Protein AF-A0A9E4LAL5-F1 (afdb_monomer_lite)

Radius of gyration: 13.71 Å; chains: 1; bounding box: 38×20×39 Å

Foldseek 3Di:
DPDAAEEEDALVLLCLCQPCQQDPVSVVVSVVVLVVCVVSRYAYEYALVRVLVNQVVQQPDQGVHDGDDSVSSVVSCVVCPVSYPCPVVSVVSNPPD

pLDDT: mean 85.96, std 9.49, range [42.44, 95.19]

Sequence (97 aa):
MTDVPRVFIDSNILVYATIEDYEVELHRECLAHLERFLFEGTQLFIGGQVIREYWAQATRLKIRGEQRPIPWVLGPLERYRNMMQDLKKALKCAINW

Secondary structure (DSSP, 8-state):
--PPPEEEPPHHHHHHHH-TTTSHHHHHHHHHHHHHHHHTTPEEE--HHHHHHHHHHHHH--BTTBPPPHHHHHGGGGGGTTTEETHHHHHHHHH--

Structure (mmCIF, N/CA/C/O backbone):
data_AF-A0A9E4LAL5-F1
#
_entry.id   AF-A0A9E4LAL5-F1
#
loop_
_atom_site.group_PDB
_atom_site.id
_atom_site.type_symbol
_atom_site.label_atom_id
_atom_site.label_alt_id
_atom_site.label_comp_id
_atom_site.label_asym_id
_atom_site.label_entity_id
_atom_site.label_seq_id
_atom_site.pdbx_PDB_ins_code
_atom_site.Cartn_x
_atom_site.Cartn_y
_atom_site.Cartn_z
_atom_site.occupancy
_atom_site.B_iso_or_equiv
_atom_site.auth_seq_id
_atom_site.auth_comp_id
_atom_site.auth_asym_id
_atom_site.auth_atom_id
_atom_site.pdbx_PDB_model_num
ATOM 1 N N . MET A 1 1 ? -22.613 4.179 21.516 1.00 42.44 1 MET A N 1
ATOM 2 C CA . MET A 1 1 ? -21.288 4.225 20.868 1.00 42.44 1 MET A CA 1
ATOM 3 C C . MET A 1 1 ? -21.415 3.474 19.564 1.00 42.44 1 MET A C 1
ATOM 5 O O . MET A 1 1 ? -21.676 2.283 19.606 1.00 42.44 1 MET A O 1
ATOM 9 N N . THR A 1 2 ? -21.360 4.162 18.430 1.00 57.16 2 THR A N 1
ATOM 10 C CA . THR A 1 2 ? -21.161 3.494 17.140 1.00 57.16 2 THR A CA 1
ATOM 11 C C . THR A 1 2 ? -19.663 3.271 17.009 1.00 57.16 2 THR A C 1
ATOM 13 O O . THR A 1 2 ? -18.915 4.246 16.925 1.00 57.16 2 THR A O 1
ATOM 16 N N . ASP A 1 3 ? -19.220 2.020 17.099 1.00 76.25 3 ASP A N 1
ATOM 17 C CA . ASP A 1 3 ? -17.813 1.685 16.895 1.00 76.25 3 ASP A CA 1
ATOM 18 C C . ASP A 1 3 ? -17.398 2.118 15.489 1.00 76.25 3 ASP A C 1
ATOM 20 O O . ASP A 1 3 ? -18.062 1.794 14.503 1.00 76.25 3 ASP A O 1
ATOM 24 N N . VAL A 1 4 ? -16.313 2.888 15.402 1.00 77.12 4 VAL A N 1
ATOM 25 C CA . VAL A 1 4 ? -15.728 3.245 14.112 1.00 77.12 4 VAL A CA 1
ATOM 26 C C . VAL A 1 4 ? -15.145 1.965 13.510 1.00 77.12 4 VAL A C 1
ATOM 28 O O . VAL A 1 4 ? -14.311 1.334 14.169 1.00 77.12 4 VAL A O 1
ATOM 31 N N . PRO A 1 5 ? -15.557 1.548 12.300 1.00 87.50 5 PRO A N 1
ATOM 32 C CA . PRO A 1 5 ? -15.036 0.338 11.686 1.00 87.50 5 PRO A CA 1
ATOM 33 C C . PRO A 1 5 ? -13.522 0.454 11.484 1.00 87.50 5 PRO A C 1
ATOM 35 O O . PRO A 1 5 ? -12.996 1.502 11.100 1.00 87.50 5 PRO A O 1
ATOM 38 N N . ARG A 1 6 ? -12.807 -0.632 11.785 1.00 91.88 6 ARG A N 1
ATOM 39 C CA . ARG A 1 6 ? -11.345 -0.717 11.702 1.00 91.88 6 ARG A CA 1
ATOM 40 C C . ARG A 1 6 ? -10.972 -1.829 10.737 1.00 91.88 6 ARG A C 1
ATOM 42 O O 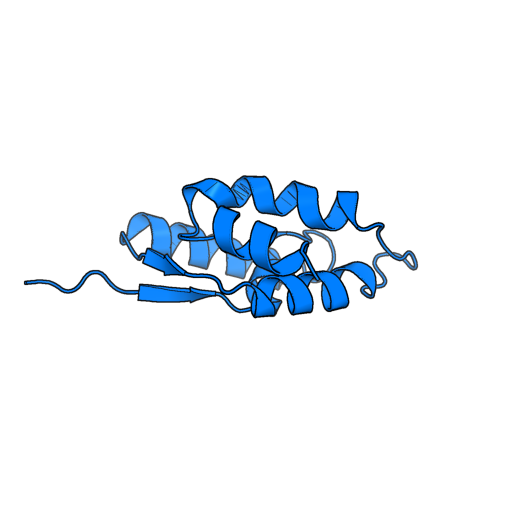. ARG A 1 6 ? -11.411 -2.961 10.914 1.00 91.88 6 ARG A O 1
ATOM 49 N N . VAL A 1 7 ? -10.139 -1.513 9.755 1.00 93.44 7 VAL A N 1
ATOM 50 C CA . VAL A 1 7 ? -9.664 -2.462 8.744 1.00 93.44 7 VAL A CA 1
ATOM 51 C C . VAL A 1 7 ? -8.148 -2.534 8.815 1.00 93.44 7 VAL A C 1
ATOM 53 O O . VAL A 1 7 ? -7.460 -1.515 8.826 1.00 93.44 7 VAL A O 1
ATOM 56 N N . PHE A 1 8 ? -7.620 -3.750 8.883 1.00 94.06 8 PHE A N 1
ATOM 57 C CA . PHE A 1 8 ? -6.188 -3.989 8.774 1.00 94.06 8 PHE A CA 1
ATOM 58 C C . PHE A 1 8 ? -5.821 -4.192 7.303 1.00 94.06 8 PHE A C 1
ATOM 60 O O . PHE A 1 8 ? -6.441 -5.002 6.617 1.00 94.06 8 PHE A O 1
ATOM 67 N N . ILE A 1 9 ? -4.836 -3.439 6.826 1.00 94.75 9 ILE A N 1
ATOM 68 C CA . ILE A 1 9 ? -4.354 -3.480 5.448 1.00 94.75 9 ILE A CA 1
ATOM 69 C C . ILE A 1 9 ? -3.235 -4.511 5.339 1.00 94.75 9 ILE A C 1
ATOM 71 O O . ILE A 1 9 ? -2.259 -4.454 6.089 1.00 94.75 9 ILE A O 1
ATOM 75 N N . ASP A 1 10 ? -3.382 -5.424 4.384 1.00 95.19 10 ASP A N 1
ATOM 76 C CA . ASP A 1 10 ? -2.388 -6.439 4.044 1.00 95.19 10 ASP A CA 1
ATOM 77 C C . ASP A 1 10 ? -1.475 -5.981 2.884 1.00 95.19 10 ASP A C 1
ATOM 79 O O . ASP A 1 10 ? -1.704 -4.966 2.220 1.00 95.19 10 ASP A O 1
ATOM 83 N N . SER A 1 11 ? -0.390 -6.717 2.664 1.00 94.38 11 SER A N 1
ATOM 84 C CA . SER A 1 11 ? 0.685 -6.406 1.725 1.00 94.38 11 SER A CA 1
ATOM 85 C C . SER A 1 11 ? 0.224 -6.442 0.270 1.00 94.38 11 SER A C 1
ATOM 87 O O . SER A 1 11 ? 0.659 -5.607 -0.522 1.00 94.38 11 SER A O 1
ATOM 89 N N . ASN A 1 12 ? -0.703 -7.338 -0.073 1.00 94.12 12 ASN A N 1
ATOM 90 C CA . ASN A 1 12 ? -1.310 -7.412 -1.402 1.00 94.12 12 ASN A CA 1
ATOM 91 C C . ASN A 1 12 ? -2.105 -6.140 -1.747 1.00 94.12 12 ASN A C 1
ATOM 93 O O . ASN A 1 12 ? -1.953 -5.605 -2.841 1.00 94.12 12 ASN A O 1
ATOM 97 N N . ILE A 1 13 ? -2.882 -5.602 -0.801 1.00 94.94 13 ILE A N 1
ATOM 98 C CA . ILE A 1 13 ? -3.617 -4.343 -0.961 1.00 94.94 13 ILE A CA 1
ATOM 99 C C . ILE A 1 13 ? -2.637 -3.199 -1.200 1.00 94.94 13 ILE A C 1
ATOM 101 O O . ILE A 1 13 ? -2.874 -2.372 -2.074 1.00 94.94 13 ILE A O 1
ATOM 105 N N . LEU A 1 14 ? -1.504 -3.169 -0.489 1.00 93.06 14 LEU A N 1
ATOM 106 C CA . LEU A 1 14 ? -0.465 -2.183 -0.777 1.00 93.06 14 LEU A CA 1
ATOM 107 C C . LEU A 1 14 ? 0.100 -2.324 -2.189 1.00 93.06 14 LEU A C 1
ATOM 109 O O . LEU A 1 14 ? 0.226 -1.311 -2.866 1.00 93.06 14 LEU A O 1
ATOM 113 N N . VAL A 1 15 ? 0.419 -3.546 -2.632 1.00 92.62 15 VAL A N 1
ATOM 114 C CA . VAL A 1 15 ? 0.905 -3.812 -3.996 1.00 92.62 15 VAL A CA 1
ATOM 115 C C . VAL A 1 15 ? -0.080 -3.275 -5.029 1.00 92.62 15 VAL A C 1
ATOM 117 O O . VAL A 1 15 ? 0.317 -2.499 -5.898 1.00 92.62 15 VAL A O 1
ATOM 120 N N . TYR A 1 16 ? -1.360 -3.628 -4.911 1.00 93.81 16 TYR A N 1
ATOM 121 C CA . TYR A 1 16 ? -2.378 -3.164 -5.849 1.00 93.81 16 TYR A CA 1
ATOM 122 C C . TYR A 1 16 ? -2.578 -1.656 -5.768 1.00 93.81 16 TYR A C 1
ATOM 124 O O . TYR A 1 16 ? -2.717 -1.019 -6.800 1.00 93.81 16 TYR A O 1
ATOM 132 N N . ALA A 1 17 ? -2.525 -1.049 -4.584 1.00 92.19 17 ALA A N 1
ATOM 133 C CA . ALA A 1 17 ? -2.701 0.390 -4.425 1.00 92.19 17 ALA A CA 1
ATOM 134 C C . ALA A 1 17 ? -1.520 1.219 -4.966 1.00 92.19 17 ALA A C 1
ATOM 136 O O . ALA A 1 17 ? -1.706 2.377 -5.342 1.00 92.19 17 ALA A O 1
ATOM 137 N N . THR A 1 18 ? -0.294 0.690 -4.979 1.00 90.38 18 THR A N 1
ATOM 138 C CA . THR A 1 18 ? 0.902 1.479 -5.323 1.00 90.38 18 THR A CA 1
ATOM 139 C C . THR A 1 18 ? 1.493 1.181 -6.694 1.00 90.38 18 THR A C 1
ATOM 141 O O . THR A 1 18 ? 2.212 2.037 -7.213 1.00 90.38 18 THR A O 1
ATOM 144 N N . ILE A 1 19 ? 1.213 0.012 -7.275 1.00 88.44 19 ILE A N 1
ATOM 145 C CA . ILE A 1 19 ? 1.836 -0.468 -8.513 1.00 88.44 19 ILE A CA 1
ATOM 146 C C . ILE A 1 19 ? 0.788 -0.543 -9.624 1.00 88.44 19 ILE A C 1
ATOM 148 O O . ILE A 1 19 ? 0.174 -1.578 -9.880 1.00 88.44 19 ILE A O 1
ATOM 152 N N . GLU A 1 20 ? 0.602 0.594 -10.284 1.00 88.25 20 GLU A N 1
ATOM 153 C CA . GLU A 1 20 ? -0.498 0.854 -11.221 1.00 88.25 20 GLU A CA 1
ATOM 154 C C . GLU A 1 20 ? -0.478 -0.067 -12.459 1.00 88.25 20 GLU A C 1
ATOM 156 O O . GLU A 1 20 ? -1.523 -0.345 -13.040 1.00 88.25 20 GLU A O 1
ATOM 161 N N . ASP A 1 21 ? 0.696 -0.562 -12.865 1.00 85.81 21 ASP A N 1
ATOM 162 C CA . ASP A 1 21 ? 0.914 -1.324 -14.099 1.00 85.81 21 ASP A CA 1
ATOM 163 C C . ASP A 1 21 ? 1.099 -2.843 -13.909 1.00 85.81 21 ASP A C 1
ATOM 165 O O . ASP A 1 21 ? 1.374 -3.538 -14.889 1.00 85.81 21 ASP A O 1
ATOM 169 N N . TYR A 1 22 ? 0.941 -3.375 -12.689 1.00 86.12 22 TYR A N 1
ATOM 170 C CA . TYR A 1 22 ? 1.039 -4.820 -12.426 1.00 86.12 22 TYR A CA 1
ATOM 171 C C . TYR A 1 22 ? -0.284 -5.564 -12.672 1.00 86.12 22 TYR A C 1
ATOM 173 O O . TYR A 1 22 ? -0.314 -6.509 -13.451 1.00 86.12 22 TYR A O 1
ATOM 181 N N . GLU A 1 23 ? -1.373 -5.113 -12.046 1.00 89.56 23 GLU A N 1
ATOM 182 C CA . GLU A 1 23 ? -2.715 -5.710 -12.133 1.00 89.56 23 GLU A CA 1
ATOM 183 C C . GLU A 1 23 ? -3.747 -4.576 -12.197 1.00 89.56 23 GLU A C 1
ATOM 185 O O . GLU A 1 23 ? -4.314 -4.167 -11.185 1.00 89.56 23 GLU A O 1
ATOM 190 N N . VAL A 1 24 ? -3.938 -4.002 -13.389 1.00 90.06 24 VAL A N 1
ATOM 191 C CA . VAL A 1 24 ? -4.639 -2.714 -13.580 1.00 90.06 24 VAL A CA 1
ATOM 192 C C . VAL A 1 24 ? -6.072 -2.725 -13.035 1.00 90.06 24 VAL A C 1
ATOM 194 O O . VAL A 1 24 ? -6.513 -1.739 -12.443 1.00 90.06 24 VAL A O 1
ATOM 197 N N . GLU A 1 25 ? -6.806 -3.823 -13.213 1.00 94.38 25 GLU A N 1
ATOM 198 C CA . GLU A 1 25 ? -8.184 -3.910 -12.715 1.00 94.38 25 GLU A CA 1
ATOM 199 C C . GLU A 1 25 ? -8.220 -4.025 -11.185 1.00 94.38 25 GLU A C 1
ATOM 201 O O . GLU A 1 25 ? -8.975 -3.302 -10.538 1.00 94.38 25 GLU A O 1
ATOM 206 N N . LEU A 1 26 ? -7.318 -4.813 -10.586 1.00 94.00 26 LEU A N 1
ATOM 207 C CA . LEU A 1 26 ? -7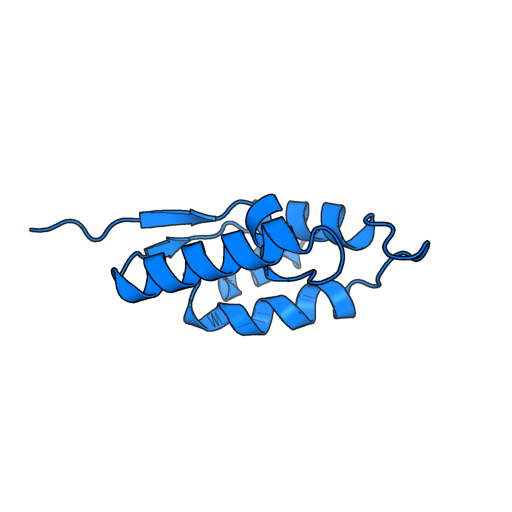.194 -4.902 -9.127 1.00 94.00 26 LEU A CA 1
ATOM 208 C C . LEU A 1 26 ? -6.714 -3.584 -8.512 1.00 94.00 26 LEU A C 1
ATOM 210 O O . LEU A 1 26 ? -7.144 -3.232 -7.419 1.00 94.00 26 LEU A O 1
ATOM 214 N N . HIS A 1 27 ? -5.869 -2.825 -9.213 1.00 93.69 27 HIS A N 1
ATOM 215 C CA . HIS A 1 27 ? -5.489 -1.475 -8.807 1.00 93.69 27 HIS A CA 1
ATOM 216 C C . HIS A 1 27 ? -6.722 -0.567 -8.699 1.00 93.69 27 HIS A C 1
ATOM 218 O O . HIS A 1 27 ? -6.943 0.056 -7.660 1.00 93.69 27 HIS A O 1
ATOM 224 N N . ARG A 1 28 ? -7.566 -0.532 -9.739 1.00 93.88 28 ARG A N 1
ATOM 225 C CA . ARG A 1 28 ? -8.792 0.284 -9.754 1.00 93.88 28 ARG A CA 1
ATOM 226 C C . ARG A 1 28 ? -9.778 -0.127 -8.667 1.00 93.88 28 ARG A C 1
ATOM 228 O O . ARG A 1 28 ? -10.279 0.737 -7.950 1.00 93.88 28 ARG A O 1
ATOM 235 N N . GLU A 1 29 ? -10.039 -1.425 -8.527 1.00 95.19 29 GLU A N 1
ATOM 236 C CA . GLU A 1 29 ? -10.926 -1.947 -7.484 1.00 95.19 29 GLU A CA 1
ATOM 237 C C . GLU A 1 29 ? -10.394 -1.610 -6.089 1.00 95.19 29 GLU A C 1
ATOM 239 O O . GLU A 1 29 ? -11.132 -1.115 -5.235 1.00 95.19 29 GLU A O 1
ATOM 244 N N . CYS A 1 30 ? -9.092 -1.804 -5.869 1.00 94.94 30 CYS A N 1
ATOM 245 C CA . CYS A 1 30 ? -8.434 -1.475 -4.614 1.00 94.94 30 CYS A CA 1
ATOM 246 C C . CYS A 1 30 ? -8.589 0.011 -4.266 1.00 94.94 30 CYS A C 1
ATOM 248 O O . CYS A 1 30 ? -8.943 0.333 -3.132 1.00 94.94 30 CYS A O 1
ATOM 250 N N . LEU A 1 31 ? -8.362 0.921 -5.219 1.00 93.31 31 LEU A N 1
ATOM 251 C CA . LEU A 1 31 ? -8.547 2.355 -4.989 1.00 93.31 31 LEU A CA 1
ATOM 252 C C . LEU A 1 31 ? -9.996 2.693 -4.635 1.00 93.31 31 LEU A C 1
ATOM 254 O O . LEU A 1 31 ? -10.227 3.378 -3.641 1.00 93.31 31 LEU A O 1
ATOM 258 N N . ALA A 1 32 ? -10.966 2.148 -5.372 1.00 94.81 32 ALA A N 1
ATOM 259 C CA . ALA A 1 32 ? -12.382 2.372 -5.092 1.00 94.81 32 ALA A CA 1
ATOM 260 C C . ALA A 1 32 ? -12.774 1.899 -3.679 1.00 94.81 32 ALA A C 1
ATO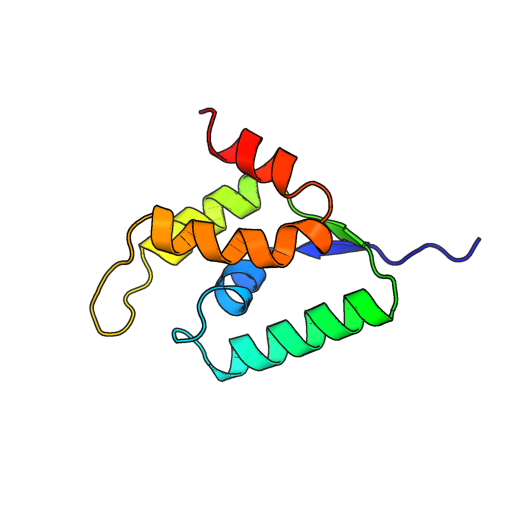M 262 O O . ALA A 1 32 ? -13.523 2.576 -2.971 1.00 94.81 32 ALA A O 1
ATOM 263 N N . HIS A 1 33 ? -12.237 0.762 -3.228 1.00 93.81 33 HIS A N 1
ATOM 264 C CA . HIS A 1 33 ? -12.456 0.269 -1.869 1.00 93.81 33 HIS A CA 1
ATOM 265 C C . HIS A 1 33 ? -11.813 1.161 -0.801 1.00 93.81 33 HIS A C 1
ATOM 267 O O . HIS A 1 33 ? -12.454 1.457 0.209 1.00 93.81 33 HIS A O 1
ATOM 273 N N . LEU A 1 34 ? -10.576 1.614 -1.013 1.00 92.81 34 LEU A N 1
ATOM 274 C CA . LEU A 1 34 ? -9.876 2.494 -0.073 1.00 92.81 34 LEU A CA 1
ATOM 275 C C . LEU A 1 34 ? -10.562 3.863 0.043 1.00 92.81 34 LEU A C 1
ATOM 277 O O . LEU A 1 34 ? -10.740 4.366 1.153 1.00 92.81 34 LEU A O 1
ATOM 281 N N . GLU A 1 35 ? -11.012 4.432 -1.076 1.00 91.62 35 GLU A N 1
ATOM 282 C CA . GLU A 1 35 ? -11.793 5.674 -1.105 1.00 91.62 35 GLU A CA 1
ATOM 283 C C . GLU A 1 35 ? -13.132 5.518 -0.385 1.00 91.62 35 GLU A C 1
ATOM 285 O O . GLU A 1 35 ? -13.511 6.373 0.418 1.00 91.62 35 GLU A O 1
ATOM 290 N N . ARG A 1 36 ? -13.828 4.399 -0.610 1.00 93.19 36 ARG A N 1
ATOM 291 C CA . ARG A 1 36 ? -15.068 4.084 0.101 1.00 93.19 36 ARG A CA 1
ATOM 292 C C . ARG A 1 36 ? -14.841 3.988 1.609 1.00 93.19 36 ARG A C 1
ATOM 294 O O . ARG A 1 36 ? -15.605 4.575 2.369 1.00 93.19 36 ARG A O 1
ATOM 301 N N . PHE A 1 37 ? -13.792 3.296 2.051 1.00 92.31 37 PHE A N 1
ATOM 302 C CA . PHE A 1 37 ? -13.459 3.206 3.473 1.00 92.31 37 PHE A CA 1
ATOM 303 C C . PHE A 1 37 ? -13.163 4.574 4.081 1.00 92.31 37 PHE A C 1
ATOM 305 O O . PHE A 1 37 ? -13.643 4.865 5.177 1.00 92.31 37 PHE A O 1
ATOM 312 N N . LEU A 1 38 ? -12.438 5.431 3.361 1.00 88.00 38 LEU A N 1
ATOM 313 C CA . LEU A 1 38 ? -12.182 6.801 3.790 1.00 88.00 38 LEU A CA 1
ATOM 314 C C . LEU A 1 38 ? -13.485 7.606 3.918 1.00 88.00 38 LEU A C 1
ATOM 316 O O . LEU A 1 38 ? -13.684 8.285 4.925 1.00 88.00 38 LEU A O 1
ATOM 320 N N . PHE A 1 39 ? -14.385 7.498 2.936 1.00 90.50 39 PHE A N 1
ATOM 321 C CA . PHE A 1 39 ? -15.693 8.159 2.951 1.00 90.50 39 PHE A CA 1
ATOM 322 C C . PHE A 1 39 ? -16.576 7.689 4.116 1.00 90.50 39 PHE A C 1
ATOM 324 O O . PHE A 1 39 ? -17.226 8.502 4.770 1.00 90.50 39 PHE A O 1
ATOM 331 N N . GLU A 1 40 ? -16.561 6.391 4.421 1.00 92.12 40 GLU A N 1
ATOM 332 C CA . GLU A 1 40 ? -17.296 5.792 5.543 1.00 92.12 40 GLU A CA 1
ATOM 333 C C . GLU A 1 40 ? -16.660 6.097 6.918 1.00 92.12 40 GLU A C 1
ATOM 335 O O . GLU A 1 40 ? -17.183 5.678 7.951 1.00 92.12 40 GLU A O 1
ATOM 340 N N . GLY A 1 41 ? -15.532 6.818 6.961 1.00 90.44 41 GLY A N 1
ATOM 341 C CA . GLY A 1 41 ? -14.803 7.116 8.197 1.00 90.44 41 GLY A CA 1
ATOM 342 C C . GLY A 1 41 ? -14.100 5.899 8.806 1.00 90.44 41 GLY A C 1
ATOM 343 O O . GLY A 1 41 ? -13.760 5.911 9.989 1.00 90.44 41 GLY A O 1
ATOM 344 N N . THR A 1 42 ? -13.881 4.847 8.014 1.00 92.69 42 THR A N 1
ATOM 345 C CA . THR A 1 42 ? -13.193 3.624 8.435 1.00 92.69 42 THR A CA 1
ATOM 346 C C . THR A 1 42 ? -11.727 3.917 8.723 1.00 92.69 42 T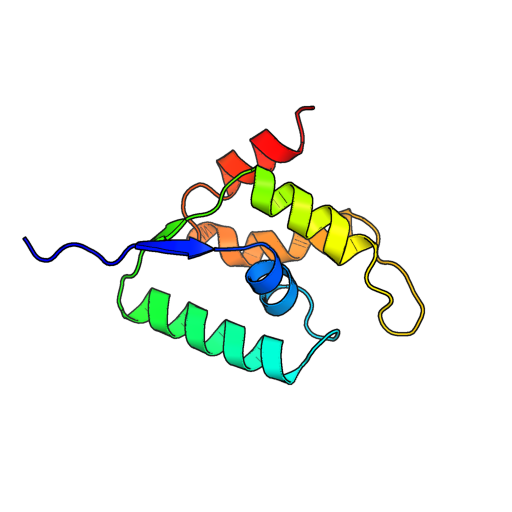HR A C 1
ATOM 348 O O . THR A 1 42 ? -11.024 4.558 7.942 1.00 92.69 42 THR A O 1
ATOM 351 N N . GLN A 1 43 ? -11.230 3.402 9.842 1.00 92.19 43 GLN A N 1
ATOM 352 C CA . GLN A 1 43 ? -9.826 3.529 10.205 1.00 92.19 43 GLN A CA 1
ATOM 353 C C . GLN A 1 43 ? -9.009 2.396 9.589 1.00 92.19 43 GLN A C 1
ATOM 355 O O . GLN A 1 43 ? -9.249 1.222 9.876 1.00 92.19 43 GLN A O 1
ATOM 360 N N . LEU A 1 44 ? -8.013 2.753 8.780 1.00 93.38 44 LEU A N 1
ATOM 361 C CA . LEU A 1 44 ? -7.105 1.796 8.156 1.00 93.38 44 LEU A CA 1
ATOM 362 C C . LEU A 1 44 ? -5.828 1.662 8.987 1.00 93.38 44 LEU A C 1
ATOM 364 O O . LEU A 1 44 ? -5.193 2.666 9.304 1.00 93.38 44 LEU A O 1
ATOM 368 N N . PHE A 1 45 ? -5.438 0.434 9.319 1.00 93.00 45 PHE A N 1
ATOM 369 C CA . PHE A 1 45 ? -4.247 0.120 10.111 1.00 93.00 45 PHE A CA 1
ATOM 370 C C . PHE A 1 45 ? -3.246 -0.673 9.295 1.00 93.00 45 PHE A C 1
ATOM 372 O O . PHE A 1 45 ? -3.630 -1.512 8.484 1.00 93.00 45 PHE A O 1
ATOM 379 N N . ILE A 1 46 ? -1.961 -0.469 9.572 1.00 92.88 46 ILE A N 1
ATOM 380 C CA . ILE A 1 46 ? -0.899 -1.244 8.943 1.00 92.88 46 ILE A CA 1
ATOM 381 C C . ILE A 1 46 ? 0.220 -1.597 9.924 1.00 92.88 46 ILE A C 1
ATOM 383 O O . ILE A 1 46 ? 0.593 -0.812 10.796 1.00 92.88 46 ILE A O 1
ATOM 387 N N . GLY A 1 47 ? 0.768 -2.803 9.778 1.00 92.06 47 GLY A N 1
ATOM 388 C CA . GLY A 1 47 ? 1.888 -3.296 10.577 1.00 92.06 47 GLY A CA 1
ATOM 389 C C . GLY A 1 47 ? 3.240 -3.167 9.873 1.00 92.06 47 GLY A C 1
ATOM 390 O O . GLY A 1 47 ? 3.334 -3.203 8.651 1.00 92.06 47 GLY A O 1
ATOM 391 N N . GLY A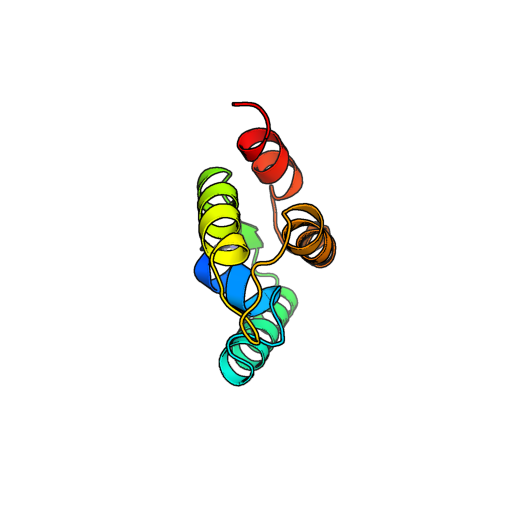 1 48 ? 4.331 -3.104 10.644 1.00 91.75 48 GLY A N 1
ATOM 392 C CA . GLY A 1 48 ? 5.691 -3.099 10.079 1.00 91.75 48 GLY A CA 1
ATOM 393 C C . GLY A 1 48 ? 6.046 -4.378 9.306 1.00 91.75 48 GLY A C 1
ATOM 394 O O . GLY A 1 48 ? 6.799 -4.318 8.339 1.00 91.75 48 GLY A O 1
ATOM 395 N N . GLN A 1 49 ? 5.475 -5.526 9.688 1.00 92.19 49 GLN A N 1
ATOM 396 C CA . GLN A 1 49 ? 5.638 -6.783 8.948 1.00 92.19 49 GLN A CA 1
ATOM 397 C C . GLN A 1 49 ? 4.996 -6.715 7.556 1.00 92.19 49 GLN A C 1
ATOM 399 O O . GLN A 1 49 ? 5.629 -7.117 6.586 1.00 92.19 49 GLN A O 1
ATOM 404 N N . VAL A 1 50 ? 3.811 -6.108 7.447 1.00 93.81 50 VAL A N 1
ATOM 405 C CA . VAL A 1 50 ? 3.128 -5.886 6.163 1.00 93.81 50 VAL A CA 1
ATOM 406 C C . VAL A 1 50 ? 3.987 -5.035 5.228 1.00 93.81 50 VAL A C 1
ATOM 408 O O . VAL A 1 50 ? 4.114 -5.349 4.051 1.00 93.81 50 VAL A O 1
ATOM 411 N N . ILE A 1 51 ? 4.645 -3.995 5.752 1.00 91.44 51 ILE A N 1
ATOM 412 C CA . ILE A 1 51 ? 5.563 -3.159 4.962 1.00 91.44 51 ILE A CA 1
ATOM 413 C C . ILE A 1 51 ? 6.754 -3.969 4.431 1.00 91.44 51 ILE A C 1
ATOM 415 O O . ILE A 1 51 ? 7.167 -3.771 3.288 1.00 91.44 51 ILE A O 1
ATOM 419 N N . ARG A 1 52 ? 7.306 -4.892 5.229 1.00 90.12 52 ARG A N 1
ATOM 420 C CA . ARG A 1 52 ? 8.400 -5.772 4.784 1.00 90.12 52 ARG A CA 1
ATOM 421 C C . ARG A 1 52 ? 7.951 -6.734 3.692 1.00 90.12 52 ARG A C 1
ATOM 423 O O . ARG A 1 52 ? 8.670 -6.922 2.715 1.00 90.12 52 ARG A O 1
ATOM 430 N N . GLU A 1 53 ? 6.771 -7.322 3.847 1.00 93.19 53 GLU A N 1
ATOM 431 C CA . GLU A 1 53 ? 6.191 -8.227 2.854 1.00 93.19 53 GLU A CA 1
ATOM 432 C C . GLU A 1 53 ? 5.882 -7.493 1.553 1.00 93.19 53 GLU A C 1
ATOM 434 O O . GLU A 1 53 ? 6.303 -7.946 0.490 1.00 93.19 53 GLU A O 1
ATOM 439 N N . TYR A 1 54 ? 5.266 -6.313 1.643 1.00 92.25 54 TYR A N 1
ATOM 440 C CA . TYR A 1 54 ? 5.065 -5.414 0.512 1.00 92.25 54 TYR A CA 1
ATOM 441 C C . TYR A 1 54 ? 6.385 -5.127 -0.206 1.00 92.25 54 TYR A C 1
ATOM 443 O O . TYR A 1 54 ? 6.482 -5.308 -1.416 1.00 92.25 54 TYR A O 1
ATOM 451 N N . TRP A 1 55 ? 7.428 -4.737 0.531 1.00 89.44 55 TRP A N 1
ATOM 452 C CA . TRP A 1 55 ? 8.736 -4.441 -0.046 1.00 89.44 55 TRP A CA 1
ATOM 453 C C . TRP A 1 55 ? 9.328 -5.664 -0.771 1.00 89.44 55 TRP A C 1
ATOM 455 O O . TRP A 1 55 ? 9.775 -5.554 -1.921 1.00 89.44 55 TRP A O 1
ATOM 465 N N . ALA A 1 56 ? 9.286 -6.842 -0.148 1.00 89.12 56 ALA A N 1
ATOM 466 C CA . ALA A 1 56 ? 9.774 -8.079 -0.751 1.00 89.12 56 ALA A CA 1
ATOM 467 C C . ALA A 1 56 ? 8.984 -8.474 -2.010 1.00 89.12 56 ALA A C 1
ATOM 469 O O . ALA A 1 56 ? 9.586 -8.920 -2.985 1.00 89.12 56 ALA A O 1
ATOM 470 N N . GLN A 1 57 ? 7.660 -8.305 -2.010 1.00 90.81 57 GLN A N 1
ATOM 471 C CA . GLN A 1 57 ? 6.809 -8.587 -3.166 1.00 90.81 57 GLN A CA 1
ATOM 472 C C . GLN A 1 57 ? 7.080 -7.582 -4.291 1.00 90.81 57 GLN A C 1
ATOM 474 O O . GLN A 1 57 ? 7.498 -7.972 -5.380 1.00 90.81 57 GLN A O 1
ATOM 479 N N . ALA A 1 58 ? 6.944 -6.289 -4.007 1.00 88.12 58 ALA A N 1
ATOM 480 C CA . ALA A 1 58 ? 7.025 -5.206 -4.981 1.00 88.12 58 ALA A CA 1
ATOM 481 C C . ALA A 1 58 ? 8.377 -5.109 -5.705 1.00 88.12 58 ALA A C 1
ATOM 483 O O . ALA A 1 58 ? 8.418 -4.800 -6.892 1.00 88.12 58 ALA A O 1
ATOM 484 N N . THR A 1 59 ? 9.489 -5.407 -5.029 1.00 87.12 59 THR A N 1
ATOM 485 C CA . THR A 1 59 ? 10.820 -5.417 -5.671 1.00 87.12 59 THR A CA 1
ATOM 486 C C . THR A 1 59 ? 11.068 -6.650 -6.539 1.00 87.12 59 THR A C 1
ATOM 488 O O . THR A 1 59 ? 11.913 -6.617 -7.434 1.00 87.12 59 THR A O 1
ATOM 491 N N . ARG A 1 60 ? 10.337 -7.745 -6.298 1.00 86.62 60 ARG A N 1
ATOM 492 C CA . ARG A 1 60 ? 10.436 -8.992 -7.073 1.00 86.62 60 ARG A CA 1
ATOM 493 C C . ARG A 1 60 ? 9.471 -9.044 -8.250 1.00 86.62 60 ARG A C 1
ATOM 495 O O . ARG A 1 60 ? 9.675 -9.876 -9.137 1.00 86.62 60 ARG A O 1
ATOM 502 N N . LEU A 1 61 ? 8.449 -8.188 -8.268 1.00 83.44 61 LEU A N 1
ATOM 503 C CA . LEU A 1 61 ? 7.538 -8.075 -9.399 1.00 83.44 61 LEU A CA 1
ATOM 504 C C . LEU A 1 61 ? 8.318 -7.722 -10.663 1.00 83.44 61 LEU A C 1
ATOM 506 O O . LEU A 1 61 ? 9.093 -6.766 -10.699 1.00 83.44 61 LEU A O 1
ATOM 510 N N . LYS A 1 62 ? 8.107 -8.526 -11.705 1.00 77.56 62 LYS A N 1
ATOM 511 C CA . LYS A 1 62 ? 8.648 -8.278 -13.038 1.00 77.56 62 LYS A CA 1
ATOM 512 C C . LYS A 1 62 ? 7.592 -7.561 -13.847 1.00 77.56 62 LYS A C 1
ATOM 514 O O . LYS A 1 62 ? 6.723 -8.198 -14.437 1.00 77.56 62 LYS A O 1
ATOM 519 N N . ILE A 1 63 ? 7.680 -6.243 -13.886 1.00 70.94 63 ILE A N 1
ATOM 520 C CA . ILE A 1 63 ? 6.754 -5.430 -14.663 1.00 70.94 63 ILE A CA 1
ATOM 521 C C . ILE A 1 63 ? 7.482 -5.019 -15.927 1.00 70.94 63 ILE A C 1
ATOM 523 O O . ILE A 1 63 ? 8.558 -4.427 -15.866 1.00 70.94 63 ILE A O 1
ATOM 527 N N . ARG A 1 64 ? 6.938 -5.413 -17.083 1.00 68.50 64 ARG A N 1
ATOM 528 C CA . ARG A 1 64 ? 7.594 -5.231 -18.393 1.00 68.50 64 ARG A CA 1
ATOM 529 C C . ARG A 1 64 ? 9.014 -5.825 -18.448 1.00 68.50 64 ARG A C 1
ATOM 531 O O . ARG A 1 64 ? 9.875 -5.321 -19.153 1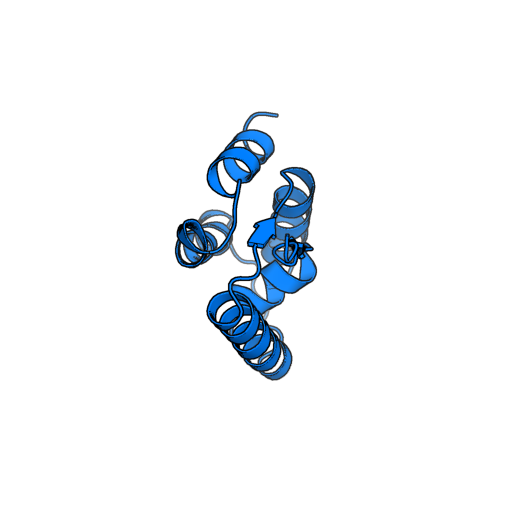.00 68.50 64 ARG A O 1
ATOM 538 N N . GLY A 1 65 ? 9.249 -6.906 -17.700 1.00 73.94 65 GLY A N 1
ATOM 539 C CA . GLY A 1 65 ? 10.530 -7.623 -17.669 1.00 73.94 65 GLY A CA 1
ATOM 540 C C . GLY A 1 65 ? 11.589 -7.048 -16.723 1.00 73.94 65 GLY A C 1
ATOM 541 O O . GLY A 1 65 ? 12.636 -7.672 -16.565 1.00 73.94 65 GLY A O 1
ATOM 542 N N . GLU A 1 66 ? 11.318 -5.932 -16.044 1.00 74.56 66 GLU A N 1
ATOM 543 C CA . GLU A 1 66 ? 12.272 -5.266 -15.152 1.00 74.56 66 GLU A CA 1
ATOM 544 C C . GLU A 1 66 ? 11.867 -5.396 -13.678 1.00 74.56 66 GLU A C 1
ATOM 546 O O . GLU A 1 66 ? 10.682 -5.391 -13.338 1.00 74.56 66 GLU A O 1
ATOM 551 N N . GLN A 1 67 ? 12.866 -5.492 -12.795 1.00 78.31 67 GLN A N 1
ATOM 552 C CA . GLN A 1 67 ? 12.688 -5.337 -11.349 1.00 78.31 67 GLN A CA 1
ATOM 553 C C . GLN A 1 67 ? 12.790 -3.858 -10.972 1.00 78.31 67 GLN A C 1
ATOM 555 O O . GLN A 1 67 ? 13.584 -3.113 -11.551 1.00 78.31 67 GLN A O 1
ATOM 560 N N . ARG A 1 68 ? 12.007 -3.424 -9.980 1.00 77.56 68 ARG A N 1
ATOM 561 C CA . ARG A 1 68 ? 12.001 -2.027 -9.527 1.00 77.56 68 ARG A CA 1
ATOM 562 C C . ARG A 1 68 ? 12.898 -1.834 -8.299 1.00 77.56 68 ARG A C 1
ATOM 564 O O . ARG A 1 68 ? 12.844 -2.641 -7.368 1.00 77.56 68 ARG A O 1
ATOM 571 N N . PRO A 1 69 ? 13.705 -0.759 -8.254 1.00 77.44 69 PRO A N 1
ATOM 572 C CA . PRO A 1 69 ? 14.519 -0.451 -7.090 1.00 77.44 69 PRO A CA 1
ATOM 573 C C . PRO A 1 69 ? 13.648 0.047 -5.929 1.00 77.44 69 PRO A C 1
ATOM 575 O O . PRO A 1 69 ? 12.583 0.632 -6.114 1.00 77.44 69 PRO A O 1
ATOM 578 N N . ILE A 1 70 ? 14.142 -0.136 -4.708 1.00 71.62 70 ILE A N 1
ATOM 579 C CA . ILE A 1 70 ? 13.428 0.150 -3.453 1.00 71.62 70 ILE A CA 1
ATOM 580 C C . ILE A 1 70 ? 12.849 1.576 -3.378 1.00 71.62 70 ILE A C 1
ATOM 582 O O . ILE A 1 70 ? 11.688 1.712 -2.990 1.00 71.62 70 ILE A O 1
ATOM 586 N N . PRO A 1 71 ? 13.576 2.647 -3.767 1.00 75.12 71 PRO A N 1
ATOM 587 C CA . PRO A 1 71 ? 13.031 4.004 -3.700 1.00 75.12 71 PRO A CA 1
ATOM 588 C C . PRO A 1 71 ? 11.777 4.190 -4.561 1.00 75.12 71 PRO A C 1
ATOM 590 O O . PRO A 1 71 ? 10.868 4.922 -4.175 1.00 75.12 71 PRO A O 1
ATOM 593 N N . TRP A 1 72 ? 11.704 3.484 -5.694 1.00 77.69 72 TRP A N 1
ATOM 594 C CA . TRP A 1 72 ? 10.543 3.507 -6.582 1.00 77.69 72 TRP A CA 1
ATOM 595 C C . TRP A 1 72 ? 9.322 2.852 -5.930 1.00 77.69 72 TRP A C 1
ATOM 597 O O . TRP A 1 72 ? 8.207 3.328 -6.082 1.00 77.69 72 TRP A O 1
ATOM 607 N N . VAL A 1 73 ? 9.542 1.793 -5.150 1.00 78.12 73 VAL A N 1
ATOM 608 C CA . VAL A 1 73 ? 8.491 1.046 -4.446 1.00 78.12 73 VAL A CA 1
ATOM 609 C C . VAL A 1 73 ? 7.967 1.801 -3.219 1.00 78.12 73 VAL A C 1
ATOM 611 O O . VAL A 1 73 ? 6.779 1.735 -2.908 1.00 78.12 73 VAL A O 1
ATOM 614 N N . LEU A 1 74 ? 8.829 2.517 -2.496 1.00 75.75 74 LEU A N 1
ATOM 615 C CA . LEU A 1 74 ? 8.437 3.195 -1.254 1.00 75.75 74 LEU A CA 1
ATOM 616 C C . LEU A 1 74 ? 7.843 4.589 -1.480 1.00 75.75 74 LEU A C 1
ATOM 618 O O . LEU A 1 74 ? 6.967 4.991 -0.719 1.00 75.75 74 LEU A O 1
ATOM 622 N N . GLY A 1 75 ? 8.266 5.311 -2.523 1.00 79.12 75 GLY A N 1
ATOM 623 C CA . GLY A 1 75 ? 7.747 6.649 -2.838 1.00 79.12 75 GLY A CA 1
ATOM 624 C C . GLY A 1 75 ? 6.212 6.724 -2.923 1.00 79.12 75 GLY A C 1
ATOM 625 O O . GLY A 1 75 ? 5.617 7.594 -2.288 1.00 79.12 75 GLY A O 1
ATOM 626 N N . PRO A 1 76 ? 5.538 5.791 -3.620 1.00 83.44 76 PRO A N 1
ATOM 627 C CA . PRO A 1 76 ? 4.080 5.752 -3.707 1.00 83.44 76 PRO A CA 1
ATOM 628 C C . PRO A 1 76 ? 3.345 5.585 -2.373 1.00 83.44 76 PRO A C 1
ATOM 630 O O . PRO A 1 76 ? 2.208 6.045 -2.273 1.00 83.44 76 PRO A O 1
ATOM 633 N N . LEU A 1 77 ? 3.958 4.966 -1.352 1.00 83.88 77 LEU A N 1
ATOM 634 C CA . LEU A 1 77 ? 3.324 4.797 -0.035 1.00 83.88 77 LEU A CA 1
ATOM 635 C C . LEU A 1 77 ? 3.079 6.137 0.664 1.00 83.88 77 LEU A C 1
ATOM 637 O O . LEU A 1 77 ? 2.166 6.246 1.480 1.00 83.88 77 LEU A O 1
ATOM 641 N N . GLU A 1 78 ? 3.835 7.178 0.314 1.00 82.00 78 GLU A N 1
ATOM 642 C CA . GLU A 1 78 ? 3.630 8.516 0.867 1.00 82.00 78 GLU A CA 1
ATOM 643 C C . GLU A 1 78 ? 2.259 9.100 0.520 1.00 82.00 78 GLU A C 1
ATOM 645 O O . GLU A 1 78 ? 1.687 9.834 1.328 1.00 82.00 78 GLU A O 1
ATOM 650 N N . ARG A 1 79 ? 1.676 8.700 -0.621 1.00 83.75 79 ARG A N 1
ATOM 651 C CA . ARG A 1 79 ? 0.307 9.080 -1.010 1.00 83.75 79 ARG A CA 1
ATOM 652 C C . ARG A 1 79 ? -0.728 8.631 0.029 1.00 83.75 79 ARG A C 1
ATOM 654 O O . ARG A 1 79 ? -1.741 9.295 0.217 1.00 83.75 79 ARG A O 1
ATOM 661 N N . TYR A 1 80 ? -0.438 7.552 0.756 1.00 84.81 80 TYR A N 1
ATOM 662 C CA . TYR A 1 80 ? -1.342 6.936 1.726 1.00 84.81 80 TYR A CA 1
ATOM 663 C C . TYR A 1 80 ? -1.043 7.312 3.180 1.00 84.81 80 TYR A C 1
ATOM 665 O O . TYR A 1 80 ? -1.741 6.853 4.087 1.00 84.81 80 TYR A O 1
ATOM 673 N N . ARG A 1 81 ? -0.058 8.188 3.432 1.00 83.81 81 ARG A N 1
ATOM 674 C CA . ARG A 1 81 ? 0.357 8.590 4.788 1.00 83.81 81 ARG A CA 1
ATOM 675 C C . ARG A 1 81 ? -0.787 9.132 5.639 1.00 83.81 81 ARG A C 1
ATOM 677 O O . ARG A 1 81 ? -0.835 8.850 6.831 1.00 83.81 81 ARG A O 1
ATOM 684 N N . ASN A 1 82 ? -1.683 9.909 5.038 1.00 83.25 82 ASN A N 1
ATOM 685 C CA . ASN A 1 82 ? -2.801 10.523 5.756 1.00 83.25 82 ASN A CA 1
ATOM 686 C C . ASN A 1 82 ? -4.012 9.587 5.880 1.00 83.25 82 ASN A C 1
ATOM 688 O O . ASN A 1 82 ? -4.908 9.855 6.671 1.00 83.25 82 ASN A O 1
ATOM 692 N N . MET A 1 83 ? -4.032 8.502 5.104 1.00 84.19 83 MET A N 1
ATOM 693 C CA . MET A 1 83 ? -5.131 7.541 5.061 1.00 84.19 83 MET A CA 1
ATOM 694 C C . MET A 1 83 ? -4.892 6.353 6.006 1.00 84.19 83 MET A C 1
ATOM 696 O O . MET A 1 83 ? -5.834 5.833 6.596 1.00 84.19 83 MET A O 1
ATOM 700 N N . MET A 1 84 ? -3.635 5.927 6.167 1.00 88.50 84 MET A N 1
ATOM 701 C CA . MET A 1 84 ? -3.259 4.769 6.979 1.00 88.50 84 MET A CA 1
ATOM 702 C C . MET A 1 84 ? -2.698 5.193 8.334 1.00 88.50 84 MET A C 1
ATOM 704 O O . MET A 1 84 ? -1.627 5.802 8.431 1.00 88.50 84 MET A O 1
ATOM 708 N N . GLN A 1 85 ? -3.390 4.799 9.399 1.00 84.94 85 GLN A N 1
ATOM 709 C CA . GLN A 1 85 ? -2.880 4.934 10.753 1.00 84.94 85 GLN A CA 1
ATOM 710 C C . GLN A 1 85 ? -1.620 4.087 10.917 1.00 84.94 85 GLN A C 1
ATOM 712 O O . GLN A 1 85 ? -1.487 3.003 10.350 1.00 84.94 85 GLN A O 1
ATOM 717 N N . ASP A 1 86 ? -0.673 4.609 11.691 1.00 87.19 86 ASP A N 1
ATOM 718 C CA . ASP A 1 86 ? 0.612 3.974 11.974 1.00 87.19 86 ASP A CA 1
ATOM 719 C C . ASP A 1 86 ? 1.558 3.782 10.778 1.00 87.19 86 ASP A C 1
ATOM 721 O O . ASP A 1 86 ? 2.657 3.280 10.998 1.00 87.19 86 ASP A O 1
ATOM 725 N N . LEU A 1 87 ? 1.260 4.255 9.556 1.00 86.31 87 LEU A N 1
ATOM 726 C CA . LEU A 1 87 ? 2.156 4.047 8.402 1.00 86.31 87 LEU A CA 1
ATOM 727 C C . LEU A 1 87 ? 3.588 4.539 8.668 1.00 86.31 87 LEU A C 1
ATOM 729 O O . LEU A 1 87 ? 4.555 3.819 8.427 1.00 86.31 87 LEU A O 1
ATOM 733 N N . LYS A 1 88 ? 3.746 5.733 9.254 1.00 86.25 88 LYS A N 1
ATOM 734 C CA . LYS A 1 88 ? 5.066 6.276 9.627 1.00 86.25 88 LYS A CA 1
ATOM 735 C C . LYS A 1 88 ? 5.795 5.384 10.639 1.00 86.25 88 LYS A C 1
ATOM 737 O O . LYS A 1 88 ? 7.010 5.201 10.551 1.00 86.25 88 LYS A O 1
ATOM 742 N N . LYS A 1 89 ? 5.061 4.836 11.609 1.00 87.50 89 LYS A N 1
ATOM 743 C CA . LYS A 1 89 ? 5.597 3.918 12.620 1.00 87.50 89 LYS A CA 1
ATOM 744 C C . LYS A 1 89 ? 5.970 2.579 11.979 1.00 87.50 89 LYS A C 1
ATOM 746 O O . LYS A 1 89 ? 7.070 2.093 12.219 1.00 87.50 89 LYS A O 1
ATOM 751 N N . ALA A 1 90 ? 5.110 2.036 11.122 1.00 86.81 90 ALA A N 1
ATOM 752 C CA . ALA A 1 90 ? 5.323 0.800 10.383 1.00 86.81 90 ALA A CA 1
ATOM 753 C C . ALA A 1 90 ? 6.553 0.887 9.465 1.00 86.81 90 ALA A C 1
ATOM 755 O O . ALA A 1 90 ? 7.405 0.004 9.524 1.00 86.81 90 ALA A O 1
ATOM 756 N N . LEU A 1 91 ? 6.709 1.983 8.713 1.00 85.06 91 LEU A N 1
ATOM 757 C CA . LEU A 1 91 ? 7.894 2.266 7.893 1.00 85.06 91 LEU A CA 1
ATOM 758 C C . LEU A 1 91 ? 9.170 2.315 8.745 1.00 85.06 91 LEU A C 1
ATOM 760 O O . LEU A 1 91 ? 10.158 1.659 8.423 1.00 85.06 91 LEU A O 1
ATOM 764 N N . LYS A 1 92 ? 9.146 3.024 9.883 1.00 85.88 92 LYS A N 1
ATOM 765 C CA . LYS A 1 92 ? 10.288 3.070 10.810 1.00 85.88 92 LYS A CA 1
ATOM 766 C C . LYS A 1 92 ? 10.631 1.682 11.368 1.00 85.88 92 LYS A C 1
ATOM 768 O O . LYS A 1 92 ? 11.806 1.351 11.498 1.00 85.88 92 LYS A O 1
ATOM 773 N N . CYS A 1 93 ? 9.633 0.865 11.696 1.00 82.50 93 CYS A N 1
ATOM 774 C CA . CYS A 1 93 ? 9.838 -0.508 12.163 1.00 82.50 93 CYS A CA 1
ATOM 775 C C . CYS A 1 93 ? 10.360 -1.446 11.066 1.00 82.50 93 CYS A C 1
ATOM 777 O O . CYS A 1 93 ? 11.015 -2.433 11.389 1.00 82.50 93 CYS A O 1
ATOM 779 N N . ALA A 1 94 ? 10.063 -1.168 9.796 1.00 81.81 94 ALA A N 1
ATOM 780 C CA . ALA A 1 94 ? 10.528 -1.971 8.672 1.00 81.81 94 ALA A CA 1
ATOM 781 C C . ALA A 1 94 ? 12.007 -1.720 8.325 1.00 81.81 94 ALA A C 1
ATOM 783 O O . ALA A 1 94 ? 12.661 -2.643 7.857 1.00 81.81 94 ALA A O 1
ATOM 784 N N . ILE A 1 95 ? 12.527 -0.509 8.576 1.00 73.06 95 ILE A N 1
ATOM 785 C CA . ILE A 1 95 ? 13.890 -0.089 8.185 1.00 73.06 95 ILE A CA 1
ATOM 786 C C . ILE A 1 95 ? 14.958 -0.377 9.263 1.00 73.06 95 ILE A C 1
ATOM 788 O O . ILE A 1 95 ? 16.111 -0.597 8.921 1.00 73.06 95 ILE A O 1
ATOM 792 N N . ASN A 1 96 ? 14.615 -0.365 10.558 1.00 69.31 96 ASN A N 1
ATOM 793 C CA . ASN A 1 96 ? 15.596 -0.458 11.660 1.00 69.31 96 ASN A CA 1
ATOM 794 C C . ASN A 1 96 ? 15.963 -1.903 12.083 1.00 69.31 96 ASN A C 1
ATOM 796 O O . ASN A 1 96 ? 15.993 -2.181 13.282 1.00 69.31 96 ASN A O 1
ATOM 800 N N . TRP A 1 97 ? 16.207 -2.813 11.136 1.00 49.16 97 TRP A N 1
ATOM 801 C CA . TRP A 1 97 ? 16.693 -4.178 11.405 1.00 49.16 97 TRP A CA 1
ATOM 802 C C . TRP A 1 97 ? 18.023 -4.431 10.705 1.00 49.16 97 TRP A C 1
ATOM 804 O O . TRP A 1 97 ? 18.095 -4.139 9.491 1.00 49.16 97 TRP A O 1
#